Protein AF-A0A3D0NED1-F1 (afdb_monomer_lite)

Radius of gyration: 28.6 Å; chains: 1; bounding box: 39×50×113 Å

Foldseek 3Di:
DVVLLVVLVVVCVVPVQPLVSLQSNLVVCVVVPVNVSSVVSVVLSVVLVVLQVVLVVLVVPADDAQVRLVSLQSSLVSCVVRNPNVSSCVSLVSSCVRPVLPLVSLVVQLVVLVVVCVVPVVSVVSNVVSVVSNVVSVVVVVVVVVVVPDDDPDPPPPPPDDDDDDDD

Secondary structure (DSSP, 8-state):
-HHHHHHHHHHHHH-TT-HHHHHHHHHHHHHTT-HHHHHHHHHHHHHHHHHHHHHHHHHHHPPSSGGGHHHHHHHHHHHHHHS-HHHHHHHHHHHHHH-TT-HHHHHHHHHHHHHHTTT-GGGHHHHHHHHHHHHHHHHHHHHHHHHTTPPPPP--------------

Sequence (168 aa):
PEEGISTLEPVIEKDPRNTDARHMMAIGLRSIGKLNEAQEHFDFVEQVKENLADANELAQKITSGKDSIDTRLAIAEKFWTYGSEQEAMIWMRSAYQLDPLYLPTLEFMQRYYQVKVKDDPALQKQLDRFSNEVAKAKSHIQQESQSVIEPIPPVNNNTSDANSTESN

pLDDT: mean 89.39, std 15.9, range [41.97, 98.62]

Structure (mmCIF, N/CA/C/O backbone):
data_AF-A0A3D0NED1-F1
#
_entry.id   AF-A0A3D0NED1-F1
#
loop_
_atom_site.group_PDB
_atom_site.id
_atom_site.type_symbol
_atom_site.label_atom_id
_atom_site.label_alt_id
_atom_site.label_comp_id
_atom_site.label_asym_id
_atom_site.label_entity_id
_atom_site.label_seq_id
_atom_site.pdbx_PDB_ins_code
_atom_site.Cartn_x
_atom_site.Cartn_y
_atom_site.Cartn_z
_atom_site.occupancy
_atom_site.B_iso_or_equiv
_atom_site.auth_seq_id
_atom_site.auth_comp_id
_atom_site.auth_asym_id
_atom_site.auth_atom_id
_atom_site.pdbx_PDB_model_num
ATOM 1 N N . PRO A 1 1 ? -15.184 6.141 28.765 1.00 71.88 1 PRO A N 1
ATOM 2 C CA . PRO A 1 1 ? -15.206 5.536 27.408 1.00 71.88 1 PRO A CA 1
ATOM 3 C C . PRO A 1 1 ? -15.213 6.580 26.292 1.00 71.88 1 PRO A C 1
ATOM 5 O O . PRO A 1 1 ? -14.339 6.540 25.440 1.00 71.88 1 PRO A O 1
ATOM 8 N N . GLU A 1 2 ? -16.142 7.537 26.347 1.00 79.81 2 GLU A N 1
ATOM 9 C CA . GLU A 1 2 ? -16.285 8.610 25.348 1.00 79.81 2 GLU A CA 1
ATOM 10 C C . GLU A 1 2 ? -15.053 9.526 25.258 1.00 79.81 2 GLU A C 1
ATOM 12 O O . GLU A 1 2 ? -14.566 9.793 24.167 1.00 79.81 2 GLU A O 1
ATOM 17 N N . GLU A 1 3 ? -14.467 9.916 26.393 1.00 79.25 3 GLU A N 1
ATOM 18 C CA . GLU A 1 3 ? -13.216 10.697 26.424 1.00 79.25 3 GLU A CA 1
ATOM 19 C C . GLU A 1 3 ? -12.028 9.940 25.794 1.00 79.25 3 GLU A C 1
ATOM 21 O O . GLU A 1 3 ? -11.207 10.515 25.078 1.00 79.25 3 GLU A O 1
ATOM 26 N N . GLY A 1 4 ? -11.975 8.616 25.990 1.00 80.75 4 GLY A N 1
ATOM 27 C CA . GLY A 1 4 ? -10.976 7.753 25.356 1.00 80.75 4 GLY A CA 1
ATOM 28 C C . GLY A 1 4 ? -11.165 7.655 23.841 1.00 80.75 4 GLY A C 1
ATOM 29 O O . GLY A 1 4 ? -10.188 7.724 23.106 1.00 80.75 4 GLY A O 1
ATOM 30 N N . ILE A 1 5 ? -12.414 7.560 23.376 1.00 87.88 5 ILE A N 1
ATOM 31 C CA . ILE A 1 5 ? -12.774 7.574 21.948 1.00 87.88 5 ILE A CA 1
ATOM 32 C C . ILE A 1 5 ? -12.328 8.891 21.302 1.00 87.88 5 ILE A C 1
ATOM 34 O O . ILE A 1 5 ? -11.582 8.863 20.328 1.00 87.88 5 ILE A O 1
ATOM 38 N N . SER A 1 6 ? -12.681 10.036 21.894 1.00 90.31 6 SER A N 1
ATOM 39 C CA . SER A 1 6 ? -12.319 11.360 21.361 1.00 90.31 6 SER A CA 1
ATOM 40 C C . SER A 1 6 ? -10.803 11.580 21.280 1.00 90.31 6 SER A C 1
ATOM 42 O O . SER A 1 6 ? -10.314 12.248 20.374 1.00 90.31 6 SER A O 1
ATOM 44 N N . THR A 1 7 ? -10.033 10.967 22.182 1.00 93.00 7 THR A N 1
ATOM 45 C CA . THR A 1 7 ? -8.563 11.037 22.146 1.00 93.00 7 THR A CA 1
ATOM 46 C C . THR A 1 7 ? -7.960 10.205 21.001 1.00 93.00 7 THR A C 1
ATOM 48 O O . THR A 1 7 ? -6.866 10.509 20.528 1.00 93.00 7 THR A O 1
ATOM 51 N N . LEU A 1 8 ? -8.654 9.159 20.539 1.00 94.44 8 LEU A N 1
ATOM 52 C CA . LEU A 1 8 ? -8.167 8.233 19.509 1.00 94.44 8 LEU A CA 1
ATOM 53 C C . LEU A 1 8 ? -8.456 8.701 18.077 1.00 94.44 8 LEU A C 1
ATOM 55 O O . LEU A 1 8 ? -7.698 8.350 17.176 1.00 94.44 8 LEU A O 1
ATOM 59 N N . GLU A 1 9 ? -9.501 9.502 17.857 1.00 93.56 9 GLU A N 1
ATOM 60 C CA . GLU A 1 9 ? -9.840 10.071 16.540 1.00 93.56 9 GLU A CA 1
ATOM 61 C C . GLU A 1 9 ? -8.649 10.772 15.862 1.00 93.56 9 GLU A C 1
ATOM 63 O O . GLU A 1 9 ? -8.244 10.315 14.791 1.00 93.56 9 GLU A O 1
ATOM 68 N N . PRO A 1 10 ? -7.984 11.777 16.472 1.00 95.19 10 PRO A N 1
ATOM 69 C CA . PRO A 1 10 ? -6.859 12.457 15.826 1.00 95.19 10 PRO A CA 1
ATOM 70 C C . PRO A 1 10 ? -5.649 11.537 15.599 1.00 95.19 10 PRO A C 1
ATOM 72 O O . PRO A 1 10 ? -4.834 11.782 14.707 1.00 95.19 10 PRO A O 1
ATOM 75 N N . VAL A 1 11 ? -5.509 10.466 16.391 1.00 95.19 11 VAL A N 1
ATOM 76 C CA . VAL A 1 11 ? -4.454 9.461 16.190 1.00 95.19 11 VAL A CA 1
ATOM 77 C C . VAL A 1 11 ? -4.725 8.667 14.915 1.00 95.19 11 VAL A C 1
ATOM 79 O O . VAL A 1 11 ? -3.815 8.496 14.108 1.00 95.19 11 VAL A O 1
ATOM 82 N N . ILE A 1 12 ? -5.970 8.230 14.713 1.00 94.62 12 ILE A N 1
ATOM 83 C CA . ILE A 1 12 ? -6.396 7.489 13.520 1.00 94.62 12 ILE A CA 1
ATOM 84 C C . ILE A 1 12 ? -6.426 8.401 12.287 1.00 94.62 12 ILE A C 1
ATOM 86 O O . ILE A 1 12 ? -6.101 7.951 11.196 1.00 94.62 12 ILE A O 1
ATOM 90 N N . GLU A 1 13 ? -6.768 9.681 12.425 1.00 92.56 13 GLU A N 1
ATOM 91 C CA . GLU A 1 13 ? -6.684 10.637 11.313 1.00 92.56 13 GLU A CA 1
ATOM 92 C C . GLU A 1 13 ? -5.242 10.830 10.837 1.00 92.56 13 GLU A C 1
ATOM 94 O O . GLU A 1 13 ? -4.974 10.838 9.635 1.00 92.56 13 GLU A O 1
ATOM 99 N N . LYS A 1 14 ? -4.298 10.954 11.777 1.00 91.44 14 LYS A N 1
ATOM 100 C CA . LYS A 1 14 ? -2.876 11.122 11.463 1.00 91.44 14 LYS A CA 1
ATOM 101 C C . LYS A 1 14 ? -2.238 9.841 10.927 1.00 91.44 14 LYS A C 1
ATOM 103 O O . LYS A 1 14 ? -1.407 9.908 10.023 1.00 91.44 14 LYS A O 1
ATOM 108 N N . ASP A 1 15 ? -2.593 8.696 11.499 1.00 90.56 15 ASP A N 1
ATOM 109 C CA . ASP A 1 15 ? -2.165 7.379 11.037 1.00 90.56 15 ASP A CA 1
ATOM 110 C C . ASP A 1 15 ? -3.371 6.436 10.916 1.00 90.56 15 ASP A C 1
ATOM 112 O O . ASP A 1 15 ? -3.693 5.681 11.844 1.00 90.56 15 ASP A O 1
ATOM 116 N N . PRO A 1 16 ? -4.017 6.420 9.736 1.00 91.00 16 PRO A N 1
ATOM 117 C CA . PRO A 1 16 ? -5.165 5.561 9.492 1.00 91.00 16 PRO A CA 1
ATOM 118 C C . PRO A 1 16 ? -4.858 4.070 9.562 1.00 91.00 16 PRO A C 1
ATOM 120 O O . PRO A 1 16 ? -5.803 3.289 9.527 1.00 91.00 16 PRO A O 1
ATOM 123 N N . ARG A 1 17 ? -3.595 3.641 9.634 1.00 90.56 17 ARG A N 1
ATOM 124 C CA . ARG A 1 17 ? -3.212 2.222 9.687 1.00 90.56 17 ARG A CA 1
ATOM 125 C C . ARG A 1 17 ? -2.843 1.770 11.096 1.00 90.56 17 ARG A C 1
ATOM 127 O O . ARG A 1 17 ? -2.566 0.591 11.290 1.00 90.56 17 ARG A O 1
ATOM 134 N N . ASN A 1 18 ? -2.893 2.666 12.084 1.00 93.50 18 ASN A N 1
ATOM 135 C CA . ASN A 1 18 ? -2.571 2.344 13.467 1.00 93.50 18 ASN A CA 1
ATOM 136 C C . ASN A 1 18 ? -3.579 1.338 14.055 1.00 93.50 18 ASN A C 1
ATOM 138 O O . ASN A 1 18 ? -4.676 1.699 14.495 1.00 93.50 18 ASN A O 1
ATOM 142 N N . THR A 1 19 ? -3.208 0.056 14.050 1.00 95.25 19 THR A N 1
ATOM 143 C CA . THR A 1 19 ? -4.077 -1.038 14.497 1.00 95.25 19 THR A CA 1
ATOM 144 C C . THR A 1 19 ? -4.366 -0.982 15.986 1.00 95.25 19 TH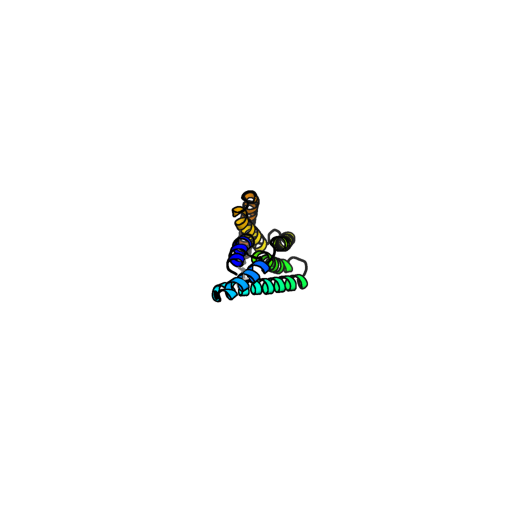R A C 1
ATOM 146 O O . THR A 1 19 ? -5.465 -1.352 16.391 1.00 95.25 19 THR A O 1
ATOM 149 N N . ASP A 1 20 ? -3.431 -0.485 16.794 1.00 95.25 20 ASP A N 1
ATOM 150 C CA . ASP A 1 20 ? -3.614 -0.368 18.241 1.00 95.25 20 ASP A CA 1
ATOM 151 C C . ASP A 1 20 ? -4.665 0.698 18.558 1.00 95.25 20 ASP A C 1
ATOM 153 O O . ASP A 1 20 ? -5.629 0.431 19.279 1.00 95.25 20 ASP A O 1
ATOM 157 N N . ALA A 1 21 ? -4.551 1.877 17.937 1.00 96.00 21 ALA A N 1
ATOM 158 C CA . ALA A 1 21 ? -5.524 2.953 18.088 1.00 96.00 21 ALA A CA 1
ATOM 159 C C . ALA A 1 21 ? -6.916 2.527 17.601 1.00 96.00 21 ALA A C 1
ATOM 161 O O . ALA A 1 21 ? -7.911 2.755 18.289 1.00 96.00 21 ALA A O 1
ATOM 162 N N . ARG A 1 22 ? -6.997 1.841 16.453 1.00 96.50 22 ARG A N 1
ATOM 163 C CA . ARG A 1 22 ? -8.264 1.301 15.934 1.00 96.50 22 ARG A CA 1
ATOM 164 C C . ARG A 1 22 ? -8.855 0.214 16.825 1.00 96.50 22 ARG A C 1
ATOM 166 O O . ARG A 1 22 ? -10.063 0.200 17.034 1.00 96.50 22 ARG A O 1
ATOM 173 N N . HIS A 1 23 ? -8.033 -0.666 17.388 1.00 97.56 23 HIS A N 1
ATOM 174 C CA . HIS A 1 23 ? -8.498 -1.689 18.319 1.00 97.56 23 HIS A CA 1
ATOM 175 C C . HIS A 1 23 ? -9.056 -1.064 19.605 1.00 97.56 23 HIS A C 1
ATOM 177 O O . HIS A 1 23 ? -10.143 -1.429 20.057 1.00 97.56 23 HIS A O 1
ATOM 183 N N . MET A 1 24 ? -8.357 -0.074 20.169 1.00 96.94 24 MET A N 1
ATOM 184 C CA . MET A 1 24 ? -8.837 0.673 21.335 1.00 96.94 24 MET A CA 1
ATOM 185 C C . MET A 1 24 ? -10.125 1.449 21.027 1.00 96.94 24 MET A C 1
ATOM 187 O O . MET A 1 24 ? -11.037 1.465 21.8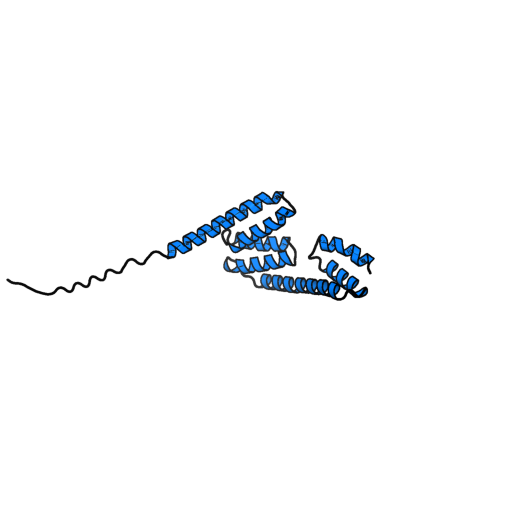56 1.00 96.94 24 MET A O 1
ATOM 191 N N . MET A 1 25 ? -10.231 2.027 19.826 1.00 97.06 25 MET A N 1
ATOM 192 C CA . MET A 1 25 ? -11.434 2.708 19.344 1.00 97.06 25 MET A CA 1
ATOM 193 C C . MET A 1 25 ? -12.618 1.739 19.294 1.00 97.06 25 MET A C 1
ATOM 195 O O . MET A 1 25 ? -13.675 2.016 19.861 1.00 97.06 25 MET A O 1
ATOM 199 N N . ALA A 1 26 ? -12.415 0.553 18.716 1.00 97.38 26 ALA A N 1
ATOM 200 C CA . ALA A 1 26 ? -13.423 -0.496 18.647 1.00 97.38 26 ALA A CA 1
ATOM 201 C C . ALA A 1 26 ? -13.915 -0.938 20.038 1.00 97.38 26 ALA A C 1
ATOM 203 O O . ALA A 1 26 ? -15.121 -1.051 20.270 1.00 97.38 26 ALA A O 1
ATOM 204 N N . ILE A 1 27 ? -13.001 -1.137 20.997 1.00 97.00 27 ILE A N 1
ATOM 205 C CA . ILE A 1 27 ? -13.352 -1.464 22.391 1.00 97.00 27 ILE A CA 1
ATOM 206 C C . ILE A 1 27 ? -14.184 -0.339 23.021 1.00 97.00 27 ILE A C 1
ATOM 208 O O . ILE A 1 27 ? -15.213 -0.610 23.649 1.00 97.00 27 ILE A O 1
ATOM 212 N N . GLY A 1 28 ? -13.760 0.914 22.841 1.00 96.06 28 GLY A N 1
ATOM 213 C CA . GLY A 1 28 ? -14.473 2.090 23.331 1.00 96.06 28 GLY A CA 1
ATOM 214 C C . GLY A 1 28 ? -15.899 2.156 22.786 1.00 96.06 28 GLY A C 1
ATOM 215 O O . GLY A 1 28 ? -16.850 2.176 23.570 1.00 96.06 28 GLY A O 1
ATOM 216 N N . LEU A 1 29 ? -16.050 2.119 21.461 1.00 97.25 29 LEU A N 1
ATOM 217 C CA . LEU A 1 29 ? -17.338 2.161 20.760 1.00 97.25 29 LEU A CA 1
ATOM 218 C C . LEU A 1 29 ? -18.265 1.023 21.198 1.00 97.25 29 LEU A C 1
ATOM 220 O O . LEU A 1 29 ? -19.435 1.249 21.517 1.00 97.25 29 LEU A O 1
ATOM 224 N N . ARG A 1 30 ? -17.730 -0.198 21.319 1.00 97.19 30 ARG A N 1
ATOM 225 C CA . ARG A 1 30 ? -18.485 -1.358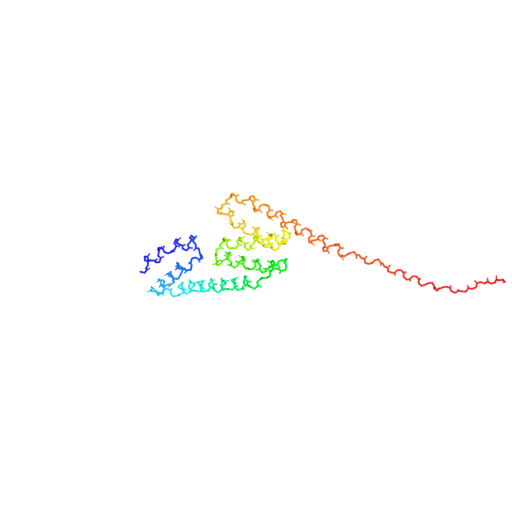 21.805 1.00 97.19 30 ARG A CA 1
ATOM 226 C C . ARG A 1 30 ? -19.002 -1.144 23.227 1.00 97.19 30 ARG A C 1
ATOM 228 O O . ARG A 1 30 ? -20.139 -1.511 23.514 1.00 97.19 30 ARG A O 1
ATOM 235 N N . SER A 1 31 ? -18.198 -0.541 24.107 1.00 96.31 31 SER A N 1
ATOM 236 C CA . SER A 1 31 ? -18.578 -0.304 25.508 1.00 96.31 31 SER A CA 1
ATOM 237 C C . SER A 1 31 ? -19.723 0.701 25.682 1.00 96.31 31 SER A C 1
ATOM 239 O O . SER A 1 31 ? -20.418 0.647 26.693 1.00 96.31 31 SER A O 1
ATOM 241 N N . ILE A 1 32 ? -19.951 1.573 24.692 1.00 96.38 32 ILE A N 1
ATOM 242 C CA . ILE A 1 32 ? -21.064 2.538 24.665 1.00 96.38 32 ILE A CA 1
ATOM 243 C C . ILE A 1 32 ? -22.211 2.101 23.738 1.00 96.38 32 ILE A C 1
ATOM 245 O O . ILE A 1 32 ? -23.104 2.886 23.437 1.00 96.38 32 ILE A O 1
ATOM 249 N N . GLY A 1 33 ? -22.203 0.844 23.279 1.00 97.19 33 GLY A N 1
ATOM 250 C CA . GLY A 1 33 ? -23.283 0.255 22.480 1.00 97.19 33 GLY A CA 1
ATOM 251 C C . GLY A 1 33 ? -23.241 0.570 20.981 1.00 97.19 33 GLY A C 1
ATOM 252 O O . GLY A 1 33 ? -24.130 0.136 20.249 1.00 97.19 33 GLY A O 1
ATOM 253 N N . LYS A 1 34 ? -22.205 1.257 20.489 1.00 97.69 34 LYS A N 1
ATOM 254 C CA . LYS A 1 34 ? -21.998 1.532 19.058 1.00 97.69 34 LYS A CA 1
ATOM 255 C C . LYS A 1 34 ? -21.367 0.331 18.348 1.00 97.69 34 LYS A C 1
ATOM 257 O O . LYS A 1 34 ? -20.208 0.355 17.941 1.00 97.69 34 LYS A O 1
ATOM 262 N N . LEU A 1 35 ? -22.126 -0.759 18.247 1.00 97.44 35 LEU A N 1
ATOM 263 C CA . LEU A 1 35 ? -21.603 -2.058 17.809 1.00 97.44 35 LEU A CA 1
ATOM 264 C C . LEU A 1 35 ? -21.160 -2.083 16.338 1.00 97.44 35 LEU A C 1
ATOM 266 O O . LEU A 1 35 ? -20.137 -2.690 16.044 1.00 97.44 35 LEU A O 1
ATOM 270 N N . ASN A 1 36 ? -21.886 -1.413 15.438 1.00 97.88 36 ASN A N 1
ATOM 271 C CA . ASN A 1 36 ? -21.541 -1.395 14.011 1.00 97.88 36 ASN A CA 1
ATOM 272 C C . ASN A 1 36 ? -20.228 -0.640 13.762 1.00 97.88 36 ASN A C 1
ATOM 274 O O . ASN A 1 36 ? -19.319 -1.191 13.155 1.00 97.88 36 ASN A O 1
ATOM 278 N N . GLU A 1 37 ? -20.095 0.571 14.316 1.00 97.19 37 GLU A N 1
ATOM 279 C CA . GLU A 1 37 ? -18.858 1.367 14.231 1.00 97.19 37 GLU A CA 1
ATOM 280 C C . GLU A 1 37 ? -17.674 0.599 14.849 1.00 97.19 37 GLU A C 1
ATOM 282 O O . GLU A 1 37 ? -16.583 0.550 14.286 1.00 97.19 37 GLU A O 1
ATOM 287 N N . ALA A 1 38 ? -17.887 -0.071 15.989 1.00 98.06 38 ALA A N 1
ATOM 288 C CA . ALA A 1 38 ? -16.859 -0.916 16.592 1.00 98.06 38 ALA A CA 1
ATOM 289 C C . ALA A 1 38 ? -16.421 -2.062 15.666 1.00 98.06 38 ALA A C 1
ATOM 291 O O . ALA A 1 38 ? -15.227 -2.352 15.574 1.00 98.06 38 ALA A O 1
ATOM 292 N N . GLN A 1 39 ? -17.376 -2.713 14.994 1.00 98.44 39 GLN A N 1
ATOM 293 C CA . GLN A 1 39 ? -17.095 -3.826 14.093 1.00 98.44 39 GLN A CA 1
ATOM 294 C C . GLN A 1 39 ? -16.250 -3.381 12.897 1.00 98.44 39 GLN A C 1
ATOM 296 O O . GLN A 1 39 ? -15.270 -4.049 12.595 1.00 98.44 39 GLN A O 1
ATOM 301 N N . GLU A 1 40 ? -16.531 -2.220 12.300 1.00 97.69 40 GLU A N 1
ATOM 302 C CA . GLU A 1 40 ? -15.725 -1.670 11.196 1.00 97.69 40 GLU A CA 1
ATOM 303 C C . GLU A 1 40 ? -14.245 -1.505 11.582 1.00 97.69 40 GLU A C 1
ATOM 305 O O . GLU A 1 40 ? -13.337 -1.826 10.809 1.00 97.69 40 GLU A O 1
ATOM 310 N N . HIS A 1 41 ? -13.976 -1.044 12.807 1.00 97.75 41 HIS A N 1
ATOM 311 C CA . HIS A 1 41 ? -12.610 -0.930 13.309 1.00 97.75 41 HIS A CA 1
ATOM 312 C C . HIS A 1 41 ? -11.958 -2.293 13.580 1.00 97.75 41 HIS A C 1
ATOM 314 O O . HIS A 1 41 ? -10.772 -2.453 13.283 1.00 97.75 41 HIS A O 1
ATOM 320 N N . PHE A 1 42 ? -12.695 -3.271 14.121 1.00 98.25 42 PHE A N 1
ATOM 321 C CA . PHE A 1 42 ? -12.173 -4.630 14.302 1.00 98.25 42 PHE A CA 1
ATOM 322 C C . PHE A 1 42 ? -11.868 -5.311 12.966 1.00 98.25 42 PHE A C 1
ATOM 324 O O . PHE A 1 42 ? -10.787 -5.880 12.823 1.00 98.25 42 PHE A O 1
ATOM 331 N N . ASP A 1 43 ? -12.767 -5.197 11.990 1.00 98.12 43 ASP A N 1
ATOM 332 C CA . ASP A 1 43 ? -12.605 -5.775 10.655 1.00 98.12 43 ASP A CA 1
ATOM 333 C C . ASP A 1 43 ? -11.375 -5.196 9.958 1.00 98.12 43 ASP A C 1
ATOM 335 O O . ASP A 1 43 ? -10.573 -5.935 9.391 1.00 98.12 43 ASP A O 1
ATOM 339 N N . PHE A 1 44 ? -11.159 -3.881 10.066 1.00 96.94 44 PHE A N 1
ATOM 340 C CA . PHE A 1 44 ? -9.951 -3.260 9.530 1.00 96.94 44 PHE A CA 1
ATOM 341 C C . PHE A 1 44 ? -8.677 -3.786 10.206 1.00 96.94 44 PHE A C 1
ATOM 343 O O . PHE A 1 44 ? -7.686 -4.054 9.528 1.00 96.94 44 PHE A O 1
ATOM 350 N N . VAL A 1 45 ? -8.675 -3.935 11.537 1.00 97.81 45 VAL A N 1
ATOM 351 C CA . VAL A 1 45 ? -7.512 -4.471 12.268 1.00 97.81 45 VAL A CA 1
ATOM 352 C C . VAL A 1 45 ? -7.188 -5.891 11.811 1.00 97.81 45 VAL A C 1
ATOM 354 O O . VAL A 1 45 ? -6.013 -6.215 11.633 1.00 97.81 45 VAL A O 1
ATOM 357 N N . GLU A 1 46 ? -8.202 -6.727 11.603 1.00 97.69 46 GLU A N 1
ATOM 358 C CA . GLU A 1 46 ? -7.997 -8.086 11.102 1.00 97.69 46 GLU A CA 1
ATOM 359 C C . GLU A 1 46 ? -7.489 -8.079 9.658 1.00 97.69 46 GLU A C 1
ATOM 361 O O . GLU A 1 46 ? -6.479 -8.714 9.358 1.00 97.69 46 GLU A O 1
ATOM 366 N N . GLN A 1 47 ? -8.082 -7.248 8.797 1.00 96.94 47 GLN A N 1
ATOM 367 C CA . GLN A 1 47 ? -7.639 -7.084 7.415 1.00 96.94 47 GLN A CA 1
ATOM 368 C C . GLN A 1 47 ? -6.166 -6.660 7.322 1.00 96.94 47 GLN A C 1
ATOM 370 O O . GLN A 1 47 ? -5.438 -7.160 6.459 1.00 96.94 47 GLN A O 1
ATOM 375 N N . VAL A 1 48 ? -5.700 -5.766 8.204 1.00 96.56 48 VAL A N 1
ATOM 376 C CA . VAL A 1 48 ? -4.281 -5.382 8.272 1.00 96.56 48 VAL A CA 1
ATOM 377 C C . VAL A 1 48 ? -3.412 -6.586 8.628 1.00 96.56 48 VAL A C 1
ATOM 379 O O . VAL A 1 48 ? -2.424 -6.844 7.942 1.00 96.56 48 VAL A O 1
ATOM 382 N N . LYS A 1 49 ? -3.772 -7.348 9.667 1.00 96.06 49 LYS A N 1
ATOM 383 C CA . LYS A 1 49 ? -2.991 -8.520 10.095 1.00 96.06 49 LYS A CA 1
ATOM 384 C C . LYS A 1 49 ? -2.883 -9.564 8.991 1.00 96.06 49 LYS A C 1
ATOM 386 O O . LYS A 1 49 ? -1.776 -10.017 8.706 1.00 96.06 49 LYS A O 1
ATOM 391 N N . GLU A 1 50 ? -3.999 -9.908 8.358 1.00 97.38 50 GLU A N 1
ATOM 392 C CA . GLU A 1 50 ? -4.044 -10.895 7.277 1.00 97.38 50 GLU A CA 1
ATOM 393 C C . GLU A 1 50 ? -3.180 -10.460 6.089 1.00 97.38 50 GLU A C 1
ATOM 395 O O . GLU A 1 50 ? -2.339 -11.223 5.612 1.00 97.38 50 GLU A O 1
ATOM 400 N N . ASN A 1 51 ? -3.317 -9.207 5.644 1.00 97.50 51 ASN A N 1
ATOM 401 C CA . ASN A 1 51 ? -2.554 -8.711 4.500 1.00 97.50 51 ASN A CA 1
ATOM 402 C C . ASN A 1 51 ? -1.058 -8.590 4.790 1.00 97.50 51 ASN A C 1
ATOM 404 O O . ASN A 1 51 ? -0.248 -8.839 3.897 1.00 97.50 51 ASN A O 1
ATOM 408 N N . LEU A 1 52 ? -0.671 -8.225 6.014 1.00 96.75 52 LEU A N 1
ATOM 409 C CA . LEU A 1 52 ? 0.739 -8.167 6.394 1.00 96.75 52 LEU A CA 1
ATOM 410 C C . LEU A 1 52 ? 1.344 -9.558 6.595 1.00 96.75 52 LEU A C 1
ATOM 412 O O . LEU A 1 52 ? 2.505 -9.764 6.243 1.00 96.75 52 LEU A O 1
ATOM 416 N N . ALA A 1 53 ? 0.579 -10.526 7.102 1.00 97.38 53 ALA A N 1
ATOM 417 C CA . ALA A 1 53 ? 1.014 -11.918 7.163 1.00 97.38 53 ALA A CA 1
ATOM 418 C C . ALA A 1 53 ? 1.260 -12.483 5.754 1.00 97.38 53 ALA A C 1
ATOM 420 O O . ALA A 1 53 ? 2.335 -13.022 5.499 1.00 97.38 53 ALA A O 1
ATOM 421 N N . ASP A 1 54 ? 0.324 -12.266 4.829 1.00 97.94 54 ASP A N 1
ATOM 422 C CA . ASP A 1 54 ? 0.454 -12.668 3.424 1.00 97.94 54 ASP A CA 1
ATOM 423 C C . ASP A 1 54 ? 1.650 -11.983 2.735 1.00 97.94 54 ASP A C 1
ATOM 425 O O . ASP A 1 54 ? 2.486 -12.640 2.118 1.00 97.94 54 ASP A O 1
ATOM 429 N N . ALA A 1 55 ? 1.829 -10.669 2.921 1.00 97.56 55 ALA A N 1
ATOM 430 C CA . ALA A 1 55 ? 2.991 -9.949 2.390 1.00 97.56 55 ALA A CA 1
ATOM 431 C C . ALA A 1 55 ? 4.326 -10.533 2.890 1.00 97.56 55 ALA A C 1
ATOM 433 O O . ALA A 1 55 ? 5.281 -10.664 2.119 1.00 97.56 55 ALA A O 1
ATOM 434 N N . ASN A 1 56 ? 4.392 -10.913 4.168 1.00 96.75 56 ASN A N 1
ATOM 435 C CA . ASN A 1 56 ? 5.571 -11.551 4.749 1.00 96.75 56 ASN A CA 1
ATOM 436 C C . ASN A 1 56 ? 5.791 -12.969 4.205 1.00 96.75 56 ASN A C 1
ATOM 438 O O . ASN A 1 56 ? 6.933 -13.352 3.951 1.00 96.75 56 ASN A O 1
ATOM 442 N N . GLU A 1 57 ? 4.730 -13.744 3.988 1.00 97.88 57 GLU A N 1
ATOM 443 C CA . GLU A 1 57 ? 4.821 -15.073 3.381 1.00 97.88 57 GLU A CA 1
ATOM 444 C C . GLU A 1 57 ? 5.321 -14.996 1.930 1.00 97.88 57 GLU A C 1
ATOM 446 O O . GLU A 1 57 ? 6.229 -15.739 1.543 1.00 97.88 57 GLU A O 1
ATOM 451 N N . LEU A 1 58 ? 4.799 -14.050 1.144 1.00 97.38 58 LEU A N 1
ATOM 452 C CA . LEU A 1 58 ? 5.297 -13.757 -0.200 1.00 97.38 58 LEU A CA 1
ATOM 453 C C . LEU A 1 58 ? 6.781 -13.381 -0.161 1.00 97.38 58 LEU A C 1
ATOM 455 O O . LEU A 1 58 ? 7.570 -13.926 -0.931 1.00 97.38 58 LEU A O 1
ATOM 459 N N . ALA A 1 59 ? 7.182 -12.510 0.769 1.00 96.12 59 ALA A N 1
ATOM 460 C CA . ALA A 1 59 ? 8.573 -12.094 0.933 1.00 96.12 59 ALA A CA 1
ATOM 461 C C . ALA A 1 59 ? 9.518 -13.254 1.292 1.00 96.12 59 ALA A C 1
ATOM 463 O O . ALA A 1 59 ? 10.676 -13.240 0.880 1.00 96.12 59 ALA A O 1
ATOM 464 N N . GLN A 1 60 ? 9.048 -14.268 2.023 1.00 96.69 60 GLN A N 1
ATOM 465 C CA . GLN A 1 60 ? 9.848 -15.454 2.353 1.00 96.69 60 GLN A CA 1
ATOM 466 C C . GLN A 1 60 ? 10.045 -16.392 1.157 1.00 96.69 60 GLN A C 1
ATOM 468 O O . GLN A 1 60 ? 11.071 -17.064 1.066 1.00 96.69 60 GLN A O 1
ATOM 473 N N . LYS A 1 61 ? 9.064 -16.462 0.253 1.00 95.56 61 LYS A N 1
ATOM 474 C CA . LYS A 1 61 ? 9.070 -17.384 -0.896 1.00 95.56 61 LYS A CA 1
ATOM 475 C C . LYS A 1 61 ? 9.640 -16.768 -2.169 1.00 95.56 61 LYS A C 1
ATOM 477 O O . LYS A 1 61 ? 9.876 -17.486 -3.141 1.00 95.56 61 LYS A O 1
ATOM 482 N N . ILE A 1 62 ? 9.809 -15.450 -2.194 1.00 95.00 62 ILE A N 1
ATOM 483 C CA . ILE A 1 62 ? 10.172 -14.731 -3.406 1.00 95.00 62 ILE A CA 1
ATOM 484 C C . ILE A 1 62 ? 11.580 -15.093 -3.889 1.00 95.00 62 ILE A C 1
ATOM 486 O O . ILE A 1 62 ? 12.539 -15.169 -3.121 1.00 95.00 62 ILE A O 1
ATOM 490 N N . THR A 1 63 ? 11.713 -15.279 -5.198 1.00 91.94 63 THR A N 1
ATOM 491 C CA . THR A 1 63 ? 12.999 -15.486 -5.864 1.00 91.94 63 THR A CA 1
ATOM 492 C C . THR A 1 63 ? 13.675 -14.152 -6.206 1.00 91.94 63 THR A C 1
ATOM 494 O O . THR A 1 63 ? 13.126 -13.057 -6.035 1.00 91.94 63 THR A O 1
ATOM 497 N N . SER A 1 64 ? 14.922 -14.216 -6.667 1.00 90.31 64 SER A N 1
ATOM 498 C CA . SER A 1 64 ? 15.620 -13.070 -7.250 1.00 90.31 64 SER A CA 1
ATOM 499 C C .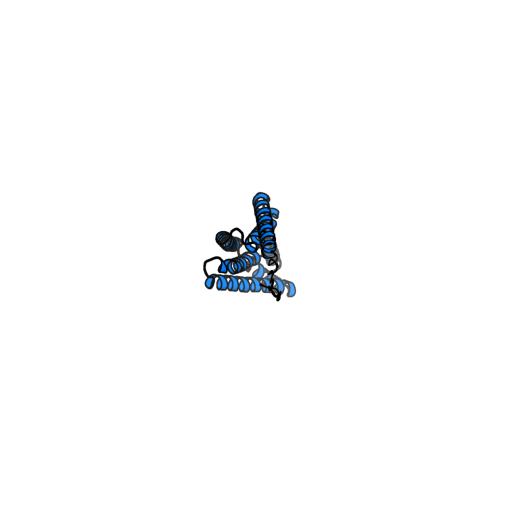 SER A 1 64 ? 15.331 -12.946 -8.752 1.00 90.31 64 SER A C 1
ATOM 501 O O . SER A 1 64 ? 14.884 -13.892 -9.394 1.00 90.31 64 SER A O 1
ATOM 503 N N . GLY A 1 65 ? 15.619 -11.776 -9.328 1.00 94.00 65 GLY A N 1
ATOM 504 C CA . GLY A 1 65 ? 15.532 -11.560 -10.776 1.00 94.00 65 GLY A CA 1
ATOM 505 C C . GLY A 1 65 ? 14.180 -11.031 -11.256 1.00 94.00 65 GLY A C 1
ATOM 506 O O . GLY A 1 65 ? 13.276 -10.776 -10.462 1.00 94.00 65 GLY A O 1
ATOM 507 N N . LYS A 1 66 ? 14.066 -10.816 -12.570 1.00 94.31 66 LYS A N 1
ATOM 508 C CA . LYS A 1 66 ? 12.937 -10.099 -13.183 1.00 94.31 66 LYS A CA 1
ATOM 509 C C . LYS A 1 66 ? 11.588 -10.794 -12.998 1.00 94.31 66 LYS A C 1
ATOM 511 O O . LYS A 1 66 ? 10.597 -10.113 -12.769 1.00 94.31 66 LYS A O 1
ATOM 516 N N . ASP A 1 67 ? 11.567 -12.122 -12.961 1.00 95.19 67 ASP A N 1
ATOM 517 C CA . ASP A 1 67 ? 10.336 -12.900 -12.751 1.00 95.19 67 ASP A CA 1
ATOM 518 C C . ASP A 1 67 ? 9.713 -12.662 -11.363 1.00 95.19 67 ASP A C 1
ATOM 520 O O . ASP A 1 67 ? 8.554 -12.985 -11.126 1.00 95.19 67 ASP A O 1
ATOM 524 N N . SER A 1 68 ? 10.470 -12.066 -10.433 1.00 97.25 68 SER A N 1
ATOM 525 C CA . SER A 1 68 ? 9.984 -11.710 -9.098 1.00 97.25 68 SER A CA 1
ATOM 526 C C . SER A 1 68 ? 9.327 -10.326 -9.014 1.00 97.25 68 SER A C 1
ATOM 528 O O . SER A 1 68 ? 8.822 -9.965 -7.951 1.00 97.25 68 SER A O 1
ATOM 530 N N . ILE A 1 69 ? 9.347 -9.524 -10.087 1.00 98.19 69 ILE A N 1
ATOM 531 C CA . ILE A 1 69 ? 8.921 -8.115 -10.046 1.00 98.19 69 ILE A CA 1
ATOM 532 C C . ILE A 1 69 ? 7.452 -7.975 -9.635 1.00 98.19 69 ILE A C 1
ATOM 534 O O . ILE A 1 69 ? 7.166 -7.199 -8.724 1.00 98.19 69 ILE A O 1
ATOM 538 N N . ASP A 1 70 ? 6.539 -8.751 -10.218 1.00 98.06 70 ASP A N 1
ATOM 539 C CA . ASP A 1 70 ? 5.112 -8.670 -9.875 1.00 98.06 70 ASP A CA 1
ATOM 540 C C . ASP A 1 70 ? 4.856 -9.009 -8.404 1.00 98.06 70 ASP A C 1
ATOM 542 O O . ASP A 1 70 ? 4.122 -8.301 -7.715 1.00 98.06 70 ASP A O 1
ATOM 546 N N . THR A 1 71 ? 5.537 -10.028 -7.874 1.00 98.25 71 THR A N 1
ATOM 547 C CA . THR A 1 71 ? 5.453 -10.378 -6.451 1.00 98.25 71 THR A CA 1
ATOM 548 C C . THR A 1 71 ? 5.980 -9.246 -5.565 1.00 98.25 71 THR A C 1
ATOM 550 O O . THR A 1 71 ? 5.373 -8.936 -4.543 1.00 98.25 71 THR A O 1
ATOM 553 N N . ARG A 1 72 ? 7.066 -8.564 -5.959 1.00 98.56 72 ARG A N 1
ATOM 554 C CA . ARG A 1 72 ? 7.578 -7.384 -5.228 1.00 98.56 72 ARG A CA 1
ATOM 555 C C . ARG A 1 72 ? 6.564 -6.248 -5.219 1.00 98.56 72 ARG A C 1
ATOM 557 O O . ARG A 1 72 ? 6.404 -5.602 -4.187 1.00 98.56 72 ARG A O 1
ATOM 564 N N . LEU A 1 73 ? 5.881 -6.010 -6.338 1.00 98.56 73 LEU A N 1
ATOM 565 C CA . LEU A 1 73 ? 4.834 -4.991 -6.426 1.00 98.56 73 LEU A CA 1
ATOM 566 C C . LEU A 1 73 ? 3.610 -5.362 -5.583 1.00 98.56 73 LEU A C 1
ATOM 568 O O . LEU A 1 73 ? 3.064 -4.495 -4.907 1.00 98.56 73 LEU A O 1
ATOM 572 N N . ALA A 1 74 ? 3.224 -6.639 -5.541 1.00 98.19 74 ALA A N 1
ATOM 573 C CA . ALA A 1 74 ? 2.147 -7.115 -4.675 1.00 98.19 74 ALA A CA 1
ATOM 574 C C . ALA A 1 74 ? 2.476 -6.922 -3.183 1.00 98.19 74 ALA A C 1
ATOM 576 O O . ALA A 1 74 ? 1.637 -6.450 -2.414 1.00 98.19 74 ALA A O 1
ATOM 577 N N . ILE A 1 75 ? 3.715 -7.226 -2.779 1.00 98.44 75 ILE A N 1
ATOM 578 C CA . ILE A 1 75 ? 4.197 -6.964 -1.417 1.00 98.44 75 ILE A CA 1
ATOM 579 C C . ILE A 1 75 ? 4.191 -5.453 -1.132 1.00 98.44 75 ILE A C 1
ATOM 581 O O . ILE A 1 75 ? 3.699 -5.024 -0.087 1.00 98.44 75 ILE A O 1
ATOM 585 N N . ALA A 1 76 ? 4.692 -4.637 -2.067 1.00 98.31 76 ALA A N 1
ATOM 586 C CA . ALA A 1 76 ? 4.709 -3.183 -1.928 1.00 98.31 76 ALA A CA 1
ATOM 587 C C . ALA A 1 76 ? 3.299 -2.598 -1.758 1.00 98.31 76 ALA A C 1
ATOM 589 O O . ALA A 1 76 ? 3.109 -1.743 -0.896 1.00 98.31 76 ALA A O 1
ATOM 590 N N . GLU A 1 77 ? 2.309 -3.078 -2.520 1.00 98.06 77 GLU A N 1
ATOM 591 C CA . GLU A 1 77 ? 0.912 -2.643 -2.394 1.00 98.06 77 GLU A CA 1
ATOM 592 C C . GLU A 1 77 ? 0.375 -2.936 -0.993 1.00 98.06 77 GLU A C 1
ATOM 594 O O . GLU A 1 77 ? -0.147 -2.042 -0.334 1.00 98.06 77 GLU A O 1
ATOM 599 N N . LYS A 1 78 ? 0.577 -4.157 -0.484 1.00 98.00 78 LYS A N 1
ATOM 600 C CA . LYS A 1 78 ? 0.101 -4.547 0.852 1.00 98.00 78 LYS A CA 1
ATOM 601 C C . LYS A 1 78 ? 0.708 -3.683 1.950 1.00 98.00 78 LYS A C 1
ATOM 603 O O . LYS A 1 78 ? -0.019 -3.197 2.816 1.00 98.00 78 LYS A O 1
ATOM 608 N N . PHE A 1 79 ? 2.015 -3.431 1.895 1.00 97.44 79 PHE A N 1
ATOM 609 C CA . PHE A 1 79 ? 2.655 -2.524 2.845 1.00 97.44 79 PHE A CA 1
ATOM 610 C C . PHE A 1 79 ? 2.190 -1.077 2.675 1.00 97.44 79 PHE A C 1
ATOM 612 O O . PHE A 1 79 ? 2.027 -0.377 3.671 1.00 97.44 79 PHE A O 1
ATOM 619 N N . TRP A 1 80 ? 1.922 -0.619 1.453 1.00 96.25 80 TRP A N 1
ATOM 620 C CA . TRP A 1 80 ? 1.469 0.751 1.246 1.00 96.25 80 TRP A CA 1
ATOM 621 C C . TRP A 1 80 ? 0.040 0.973 1.747 1.00 96.25 80 TRP A C 1
ATOM 623 O O . TRP A 1 80 ? -0.247 2.021 2.322 1.00 96.25 80 TRP A O 1
ATOM 633 N N . THR A 1 81 ? -0.841 -0.010 1.570 1.00 94.81 81 THR A N 1
ATOM 634 C CA . THR A 1 81 ? -2.245 0.074 1.984 1.00 94.81 81 THR A CA 1
ATOM 635 C C . THR A 1 81 ? -2.425 -0.193 3.476 1.00 94.81 81 THR A C 1
ATOM 637 O O . THR A 1 81 ? -3.139 0.550 4.148 1.00 94.81 81 THR A O 1
ATOM 640 N N . TYR A 1 82 ? -1.777 -1.233 4.004 1.00 95.44 82 TYR A N 1
ATOM 641 C CA . TYR A 1 82 ? -2.063 -1.766 5.341 1.00 95.44 82 TYR A CA 1
ATOM 642 C C . TYR A 1 82 ? -0.900 -1.644 6.321 1.00 95.44 82 TYR A C 1
ATOM 644 O O . TYR A 1 82 ? -1.108 -1.714 7.527 1.00 95.44 82 TYR A O 1
ATOM 652 N N . GLY A 1 83 ? 0.321 -1.473 5.820 1.00 92.62 83 GLY A N 1
ATOM 653 C CA . GLY A 1 83 ? 1.531 -1.467 6.631 1.00 92.62 83 GLY A CA 1
ATOM 654 C C . GLY A 1 83 ? 2.256 -0.136 6.596 1.00 92.62 83 GLY A C 1
ATOM 655 O O . GLY A 1 83 ? 1.659 0.938 6.506 1.00 92.62 83 GLY A O 1
ATOM 656 N N . SER A 1 84 ? 3.580 -0.220 6.649 1.00 91.12 84 SER A N 1
ATOM 657 C CA . SER A 1 84 ? 4.442 0.946 6.594 1.00 91.12 84 SER A CA 1
ATOM 658 C C . SER A 1 84 ? 4.848 1.287 5.161 1.00 91.12 84 SER A C 1
ATOM 660 O O . SER A 1 84 ? 5.237 0.455 4.340 1.00 91.12 84 SER A O 1
ATOM 662 N N . GLU A 1 85 ? 4.778 2.580 4.878 1.00 93.81 85 GLU A N 1
ATOM 663 C CA . GLU A 1 85 ? 5.220 3.175 3.623 1.00 93.81 85 GLU A CA 1
ATOM 664 C C . GLU A 1 85 ? 6.703 2.936 3.333 1.00 93.81 85 GLU A C 1
ATOM 666 O O . GLU A 1 85 ? 7.094 2.819 2.174 1.00 93.81 85 GLU A O 1
ATOM 671 N N . GLN A 1 86 ? 7.535 2.837 4.370 1.00 95.06 86 GLN A N 1
ATOM 672 C CA . GLN A 1 86 ? 8.971 2.622 4.205 1.00 95.06 86 GLN A CA 1
ATOM 673 C C . GLN A 1 86 ? 9.242 1.244 3.586 1.00 95.06 86 GLN A C 1
ATOM 675 O O . GLN A 1 86 ? 9.993 1.137 2.616 1.00 95.06 86 GLN A O 1
ATOM 680 N N . GLU A 1 87 ? 8.562 0.210 4.072 1.00 96.56 87 GLU A N 1
ATOM 681 C CA . GLU A 1 87 ? 8.608 -1.154 3.555 1.00 96.56 87 GLU A CA 1
ATOM 682 C C . GLU A 1 87 ? 8.073 -1.204 2.125 1.00 96.56 87 GLU A C 1
ATOM 684 O O . GLU A 1 87 ? 8.725 -1.775 1.248 1.00 96.56 87 GLU A O 1
ATOM 689 N N . ALA A 1 88 ? 6.950 -0.533 1.852 1.00 97.56 88 ALA A N 1
ATOM 690 C CA . ALA A 1 88 ? 6.429 -0.419 0.493 1.00 97.56 88 ALA A CA 1
ATOM 691 C C . ALA A 1 88 ? 7.471 0.173 -0.470 1.00 97.56 88 ALA A C 1
ATOM 693 O O . ALA A 1 88 ? 7.716 -0.371 -1.549 1.00 97.56 88 ALA A O 1
ATOM 694 N N . MET A 1 89 ? 8.150 1.246 -0.053 1.00 97.56 89 MET A N 1
ATOM 695 C CA . MET A 1 89 ? 9.203 1.889 -0.838 1.00 97.56 89 MET A CA 1
ATOM 696 C C . MET A 1 89 ? 10.420 0.988 -1.059 1.00 97.56 89 MET A C 1
ATOM 698 O O . MET A 1 89 ? 11.021 1.055 -2.133 1.00 97.56 89 MET A O 1
ATOM 702 N N . ILE A 1 90 ? 10.802 0.155 -0.086 1.00 97.88 90 ILE A N 1
ATOM 703 C CA . ILE A 1 90 ? 11.896 -0.818 -0.242 1.00 97.88 90 ILE A CA 1
ATOM 704 C C . ILE A 1 90 ? 11.551 -1.814 -1.353 1.00 97.88 90 ILE A C 1
ATOM 706 O O . ILE A 1 90 ? 12.324 -1.979 -2.302 1.00 97.88 90 ILE A O 1
ATOM 710 N N . TRP A 1 91 ? 10.371 -2.430 -1.277 1.00 98.31 91 TRP A N 1
ATOM 711 C CA . TRP A 1 91 ? 9.932 -3.422 -2.256 1.00 98.31 91 TRP A CA 1
ATOM 712 C C . TRP A 1 91 ? 9.757 -2.818 -3.647 1.00 98.31 91 TRP A C 1
ATOM 714 O O . TRP A 1 91 ? 10.307 -3.346 -4.618 1.00 98.31 91 TRP A O 1
ATOM 724 N N . MET A 1 92 ? 9.107 -1.659 -3.739 1.00 97.81 92 MET A N 1
ATOM 725 C CA . MET A 1 92 ? 8.896 -0.954 -5.001 1.00 97.81 92 MET A CA 1
ATOM 726 C C . MET A 1 92 ? 10.219 -0.509 -5.650 1.00 97.81 92 MET A C 1
ATOM 728 O O . MET A 1 92 ? 10.404 -0.661 -6.858 1.00 97.81 92 MET A O 1
ATOM 732 N N . ARG A 1 93 ? 11.188 -0.004 -4.871 1.00 97.94 93 ARG A N 1
ATOM 733 C CA . ARG A 1 93 ? 12.525 0.328 -5.399 1.00 97.94 93 ARG A CA 1
ATOM 734 C C . ARG A 1 93 ? 13.261 -0.909 -5.892 1.00 97.94 93 ARG A C 1
ATOM 736 O O . ARG A 1 93 ? 13.924 -0.829 -6.921 1.00 97.94 93 ARG A O 1
ATOM 743 N N . SER A 1 94 ? 13.123 -2.040 -5.199 1.00 98.06 94 SER A N 1
ATOM 744 C CA . SER A 1 94 ? 13.734 -3.295 -5.643 1.00 98.06 94 SER A CA 1
ATOM 745 C C . SER A 1 94 ? 13.147 -3.782 -6.974 1.00 98.06 94 SER A C 1
ATOM 747 O O . SER A 1 94 ? 13.899 -4.197 -7.850 1.00 98.06 94 SER A O 1
ATOM 749 N N . ALA A 1 95 ? 11.830 -3.650 -7.177 1.00 98.31 95 ALA A N 1
ATOM 750 C CA . ALA A 1 95 ? 11.176 -3.921 -8.458 1.00 98.31 95 ALA A CA 1
ATOM 751 C C . ALA A 1 95 ? 11.729 -3.018 -9.577 1.00 98.31 95 ALA A C 1
ATOM 753 O O . ALA A 1 95 ? 12.111 -3.505 -10.639 1.00 98.31 95 ALA A O 1
ATOM 754 N N . TYR A 1 96 ? 11.862 -1.716 -9.305 1.00 98.00 96 TYR A N 1
ATOM 755 C CA . TYR A 1 96 ? 12.396 -0.741 -10.264 1.00 98.00 96 TYR A CA 1
ATOM 756 C C . TYR A 1 96 ? 13.867 -0.994 -10.621 1.00 98.00 96 TYR A C 1
ATOM 758 O O . TYR A 1 96 ? 14.278 -0.778 -11.755 1.00 98.00 96 TYR A O 1
ATOM 766 N N . GLN A 1 97 ? 14.676 -1.473 -9.673 1.00 98.00 97 GLN A N 1
ATOM 767 C CA . GLN A 1 97 ? 16.076 -1.828 -9.926 1.00 98.00 97 GLN A CA 1
ATOM 768 C C . GLN A 1 97 ? 16.228 -3.055 -10.830 1.00 98.00 97 GLN A C 1
ATOM 770 O O . GLN A 1 97 ? 17.201 -3.136 -11.577 1.00 98.00 97 GLN A O 1
ATOM 775 N N . LEU A 1 98 ? 15.297 -4.009 -10.751 1.00 97.81 98 LEU A N 1
ATOM 776 C CA . LEU A 1 98 ? 15.324 -5.211 -11.583 1.00 97.81 98 LEU A CA 1
ATOM 777 C C . LEU A 1 98 ? 14.941 -4.907 -13.029 1.00 97.81 98 LEU A C 1
ATOM 779 O O . LEU A 1 98 ? 15.545 -5.462 -13.949 1.00 97.81 98 LEU A O 1
ATOM 783 N N . ASP A 1 99 ? 13.965 -4.023 -13.228 1.00 97.19 99 ASP A N 1
ATOM 784 C CA . ASP A 1 99 ? 13.598 -3.536 -14.551 1.00 97.19 99 ASP A CA 1
ATOM 785 C C . ASP A 1 99 ? 13.030 -2.103 -14.495 1.00 97.19 99 ASP A C 1
ATOM 787 O O . ASP A 1 99 ? 11.855 -1.904 -14.168 1.00 97.19 99 ASP A O 1
ATOM 791 N N . PRO A 1 100 ? 13.847 -1.090 -14.841 1.00 96.31 100 PRO A N 1
ATOM 792 C CA . PRO A 1 100 ? 13.421 0.308 -14.845 1.00 96.31 100 PRO A CA 1
ATOM 793 C C . PRO A 1 100 ? 12.359 0.659 -15.894 1.00 96.31 100 PRO A C 1
ATOM 795 O O . PRO A 1 100 ? 11.796 1.747 -15.825 1.00 96.31 100 PRO A O 1
ATOM 798 N N . LEU A 1 101 ? 12.113 -0.206 -16.885 1.00 94.94 101 LEU A N 1
ATOM 799 C CA . LEU A 1 101 ? 11.117 0.018 -17.939 1.00 94.94 101 LEU A CA 1
ATOM 800 C C . LEU A 1 101 ? 9.843 -0.801 -17.723 1.00 94.94 101 LEU A C 1
ATOM 802 O O . LEU A 1 101 ? 8.897 -0.667 -18.502 1.00 94.94 101 LEU A O 1
ATOM 806 N N . TYR A 1 102 ? 9.791 -1.620 -16.669 1.00 96.88 102 TYR A N 1
ATOM 807 C CA . TYR A 1 102 ? 8.616 -2.424 -16.376 1.00 96.88 102 TYR A CA 1
ATOM 808 C C . TYR A 1 102 ? 7.431 -1.531 -16.017 1.00 96.88 102 TYR A C 1
ATOM 810 O O . TYR A 1 102 ? 7.400 -0.881 -14.966 1.00 96.88 102 TYR A O 1
ATOM 818 N N . LEU A 1 103 ? 6.454 -1.496 -16.922 1.00 97.50 103 LEU A N 1
ATOM 819 C CA . LEU A 1 103 ? 5.348 -0.550 -16.873 1.00 97.50 103 LEU A CA 1
ATOM 820 C C . LEU A 1 103 ? 4.570 -0.598 -15.542 1.00 97.50 103 LEU A C 1
ATOM 822 O O . LEU A 1 103 ? 4.380 0.475 -14.967 1.00 97.50 103 LEU A O 1
ATOM 826 N N . PRO A 1 104 ? 4.203 -1.772 -14.984 1.00 98.31 104 PRO A N 1
ATOM 827 C CA . PRO A 1 104 ? 3.527 -1.830 -13.687 1.00 98.31 104 PRO A CA 1
ATOM 828 C C . PRO A 1 104 ? 4.306 -1.158 -12.547 1.00 98.31 104 PRO A C 1
ATOM 830 O O . PRO A 1 104 ? 3.712 -0.490 -11.700 1.00 98.31 104 PRO A O 1
ATOM 833 N N . THR A 1 105 ? 5.639 -1.260 -12.539 1.00 98.44 105 THR A N 1
ATOM 834 C CA . THR A 1 105 ? 6.473 -0.585 -11.532 1.00 98.44 105 THR A CA 1
ATOM 835 C C . THR A 1 105 ? 6.423 0.934 -11.692 1.00 98.44 105 THR A C 1
ATOM 837 O O . THR A 1 105 ? 6.313 1.663 -10.704 1.00 98.44 105 THR A O 1
ATOM 840 N N . LEU A 1 106 ? 6.498 1.424 -12.932 1.00 98.62 106 LEU A N 1
ATOM 841 C CA . LEU A 1 106 ? 6.441 2.855 -13.235 1.00 98.62 106 LEU A CA 1
ATOM 842 C C . LEU A 1 106 ? 5.073 3.453 -12.887 1.00 98.62 106 LEU A C 1
ATOM 844 O O . LEU A 1 106 ? 5.006 4.534 -12.301 1.00 98.62 106 LEU A O 1
ATOM 848 N N . GLU A 1 107 ? 3.988 2.741 -13.195 1.00 98.50 107 GLU A N 1
ATOM 849 C CA . GLU A 1 107 ? 2.624 3.153 -12.847 1.00 98.50 107 GLU A CA 1
ATOM 850 C C . GLU A 1 107 ? 2.406 3.167 -11.332 1.00 98.50 107 GLU A C 1
ATOM 852 O O . GLU A 1 107 ? 1.783 4.094 -10.806 1.00 98.50 107 GLU A O 1
ATOM 857 N N . PHE A 1 108 ? 2.976 2.198 -10.605 1.00 98.50 108 PHE A N 1
ATOM 858 C CA . PHE A 1 108 ? 2.973 2.227 -9.145 1.00 98.50 108 PHE A CA 1
ATOM 859 C C . PHE A 1 108 ? 3.676 3.488 -8.632 1.00 98.50 108 PHE A C 1
ATOM 861 O O . PHE A 1 108 ? 3.074 4.252 -7.874 1.00 98.50 108 PHE A O 1
ATOM 868 N N . MET A 1 109 ? 4.915 3.748 -9.064 1.00 98.31 109 MET A N 1
ATOM 869 C CA . MET A 1 109 ? 5.682 4.932 -8.652 1.00 98.31 109 MET A CA 1
ATOM 870 C C . MET A 1 109 ? 4.924 6.231 -8.960 1.00 98.31 109 MET A C 1
ATOM 872 O O . MET A 1 109 ? 4.847 7.122 -8.114 1.00 98.31 109 MET A O 1
ATOM 876 N N . GLN A 1 110 ? 4.317 6.331 -10.146 1.00 98.50 110 GLN A N 1
ATOM 877 C CA . GLN A 1 110 ? 3.499 7.478 -10.532 1.00 98.50 110 GLN A CA 1
ATOM 878 C C . GLN A 1 110 ? 2.327 7.679 -9.562 1.00 98.50 110 GLN A C 1
ATOM 880 O O . GLN A 1 110 ? 2.155 8.777 -9.031 1.00 98.50 110 GLN A O 1
ATOM 885 N N . ARG A 1 111 ? 1.547 6.624 -9.290 1.00 98.12 111 ARG A N 1
ATOM 886 C CA . ARG A 1 111 ? 0.404 6.672 -8.365 1.00 98.12 111 ARG A CA 1
ATOM 887 C C . ARG A 1 111 ? 0.840 7.048 -6.950 1.00 98.12 111 ARG A C 1
ATOM 889 O O . ARG A 1 111 ? 0.190 7.875 -6.313 1.00 98.12 111 ARG A O 1
ATOM 896 N N . TYR A 1 112 ? 1.953 6.492 -6.478 1.00 97.88 112 TYR A N 1
ATOM 897 C CA . TYR A 1 112 ? 2.534 6.833 -5.183 1.00 97.88 112 TYR A CA 1
ATOM 898 C C . TYR A 1 112 ? 2.820 8.336 -5.074 1.00 97.88 112 TYR A C 1
ATOM 900 O O . TYR A 1 112 ? 2.311 9.003 -4.170 1.00 97.88 112 TYR A O 1
ATOM 908 N N . TYR A 1 113 ? 3.563 8.906 -6.027 1.00 98.12 113 TYR A N 1
ATOM 909 C CA . TYR A 1 113 ? 3.882 10.335 -5.994 1.00 98.12 113 TYR A CA 1
ATOM 910 C C . TYR A 1 113 ? 2.656 11.222 -6.231 1.00 98.12 113 TYR A C 1
ATOM 912 O O . TYR A 1 113 ? 2.582 12.306 -5.662 1.00 98.12 113 TYR A O 1
ATOM 920 N N . GLN A 1 114 ? 1.656 10.758 -6.981 1.00 98.06 114 GLN A N 1
ATOM 921 C CA . GLN A 1 114 ? 0.399 11.485 -7.162 1.00 98.06 114 GLN A CA 1
ATOM 922 C C . GLN A 1 114 ? -0.370 11.663 -5.848 1.00 98.06 114 GLN A C 1
ATOM 924 O O . GLN A 1 114 ? -0.977 12.711 -5.624 1.00 98.06 114 GLN A O 1
ATOM 929 N N . VAL A 1 115 ? -0.343 10.657 -4.971 1.00 96.38 115 VAL A N 1
ATOM 930 C CA . VAL A 1 115 ? -0.893 10.786 -3.617 1.00 96.38 115 VAL A CA 1
ATOM 931 C C . VAL A 1 115 ? -0.028 11.741 -2.798 1.00 96.38 115 VAL A C 1
ATOM 933 O O . VAL A 1 115 ? -0.555 12.679 -2.208 1.00 96.38 115 VAL A O 1
ATOM 936 N N . LYS A 1 116 ? 1.295 11.552 -2.813 1.00 95.62 116 LYS A N 1
ATOM 937 C CA . LYS A 1 116 ? 2.216 12.273 -1.924 1.00 95.62 116 LYS A CA 1
ATOM 938 C C . LYS A 1 116 ? 2.385 13.754 -2.214 1.00 95.62 116 LYS A C 1
ATOM 940 O O . LYS A 1 116 ? 2.602 14.515 -1.281 1.00 95.62 116 LYS A O 1
ATOM 945 N N . VAL A 1 117 ? 2.219 14.182 -3.460 1.00 98.19 117 VAL A N 1
ATOM 946 C CA . VAL A 1 117 ? 2.254 15.606 -3.825 1.00 98.19 117 VAL A CA 1
ATOM 947 C C . VAL A 1 117 ? 1.165 16.421 -3.120 1.00 98.19 117 VAL A C 1
ATOM 949 O O . VAL A 1 117 ? 1.348 17.617 -2.904 1.00 98.19 117 VAL A O 1
ATOM 952 N N . LYS A 1 118 ? 0.045 15.791 -2.736 1.00 96.00 118 LYS A N 1
ATOM 953 C CA . LYS A 1 118 ? -1.028 16.465 -1.989 1.00 96.00 118 LYS A CA 1
ATOM 954 C C . LYS A 1 118 ? -0.565 16.919 -0.603 1.00 96.00 118 LYS A C 1
ATOM 956 O O . LYS A 1 118 ? -1.009 17.967 -0.145 1.00 96.00 118 LYS A O 1
ATOM 961 N N . ASP A 1 119 ? 0.330 16.150 0.014 1.00 93.88 119 ASP A N 1
ATOM 962 C CA . ASP A 1 119 ? 0.865 16.414 1.351 1.00 93.88 119 ASP A CA 1
ATOM 963 C C . ASP A 1 119 ? 2.205 17.169 1.287 1.00 93.88 119 ASP A C 1
ATOM 965 O O . ASP A 1 119 ? 2.482 18.026 2.122 1.00 93.88 119 ASP A O 1
ATOM 969 N N . ASP A 1 120 ? 3.030 16.871 0.278 1.00 96.56 120 ASP A N 1
ATOM 970 C CA . ASP A 1 120 ? 4.343 17.476 0.051 1.00 96.56 120 ASP A CA 1
ATOM 971 C C . ASP A 1 120 ? 4.522 17.897 -1.424 1.00 96.56 120 ASP A C 1
ATOM 973 O O . ASP A 1 120 ? 4.972 17.105 -2.265 1.00 96.56 120 ASP A O 1
ATOM 977 N N . PRO A 1 121 ? 4.228 19.169 -1.760 1.00 97.31 121 PRO A N 1
ATOM 978 C CA . PRO A 1 121 ? 4.393 19.698 -3.113 1.00 97.31 121 PRO A CA 1
ATOM 979 C C . PRO A 1 121 ? 5.827 19.633 -3.661 1.00 97.31 121 PRO A C 1
ATOM 981 O O . PRO A 1 121 ? 6.015 19.704 -4.879 1.00 97.31 121 PRO A O 1
ATOM 984 N N . ALA A 1 122 ? 6.855 19.466 -2.815 1.00 97.81 122 ALA A N 1
ATOM 985 C CA . ALA A 1 122 ? 8.236 19.316 -3.282 1.00 97.81 122 ALA A CA 1
ATOM 986 C C . ALA A 1 122 ? 8.439 18.034 -4.112 1.00 97.81 122 ALA A C 1
ATOM 988 O O . ALA A 1 122 ? 9.401 17.937 -4.882 1.00 97.81 122 ALA A O 1
ATOM 989 N N . LEU A 1 123 ? 7.512 17.076 -4.006 1.00 98.00 123 LEU A N 1
ATOM 990 C CA . LEU A 1 123 ? 7.527 15.816 -4.745 1.00 98.00 123 LEU A CA 1
ATOM 991 C C . LEU A 1 123 ? 6.988 15.921 -6.181 1.00 98.00 123 LEU A C 1
ATOM 993 O O . LEU A 1 123 ? 6.985 14.924 -6.909 1.00 98.00 123 LEU A O 1
ATOM 997 N N . GLN A 1 124 ? 6.563 17.111 -6.628 1.00 98.19 124 GLN A N 1
ATOM 998 C CA . GLN A 1 124 ? 6.015 17.308 -7.977 1.00 98.19 124 GLN A CA 1
ATOM 999 C C . GLN A 1 124 ? 7.000 16.866 -9.066 1.00 98.19 124 GLN A C 1
ATOM 1001 O O . GLN A 1 124 ? 6.621 16.210 -10.033 1.00 98.19 124 GLN A O 1
ATOM 1006 N N . LYS A 1 125 ? 8.296 17.138 -8.873 1.00 98.25 125 LYS A N 1
ATOM 1007 C CA . LYS A 1 125 ? 9.341 16.752 -9.829 1.00 98.25 125 LYS A CA 1
ATOM 1008 C C . LYS A 1 125 ? 9.412 15.233 -10.030 1.00 98.25 125 LYS A C 1
ATOM 1010 O O . LYS A 1 125 ? 9.704 14.766 -11.130 1.00 98.25 125 LYS A O 1
ATOM 1015 N N . GLN A 1 126 ? 9.176 14.456 -8.976 1.00 98.31 126 GLN A N 1
ATOM 1016 C CA . GLN A 1 126 ? 9.164 12.998 -9.018 1.00 98.31 126 GLN A CA 1
ATOM 1017 C C . GLN A 1 126 ? 7.919 12.500 -9.753 1.00 98.31 126 GLN A C 1
ATOM 1019 O O . GLN A 1 126 ? 8.043 11.626 -10.610 1.00 98.31 126 GLN A O 1
ATOM 1024 N N . LEU A 1 127 ? 6.752 13.095 -9.489 1.00 98.62 127 LEU A N 1
ATOM 1025 C CA . LEU A 1 127 ? 5.523 12.783 -10.218 1.00 98.62 127 LEU A CA 1
ATOM 1026 C C . LEU A 1 127 ? 5.668 13.051 -11.724 1.00 98.62 127 LEU A C 1
ATOM 1028 O O . LEU A 1 127 ? 5.329 12.187 -12.535 1.00 98.62 127 LEU A O 1
ATOM 1032 N N . ASP A 1 128 ? 6.220 14.204 -12.103 1.00 98.44 128 ASP A N 1
ATOM 1033 C CA . ASP A 1 128 ? 6.438 14.564 -13.509 1.00 98.44 128 ASP A CA 1
ATOM 1034 C C . ASP A 1 128 ? 7.404 13.586 -14.183 1.00 98.44 128 ASP A C 1
ATOM 1036 O O . ASP A 1 128 ? 7.175 13.126 -15.305 1.00 98.44 128 ASP A O 1
ATOM 1040 N N . ARG A 1 129 ? 8.482 13.223 -13.479 1.00 98.19 129 ARG A N 1
ATOM 1041 C CA . ARG A 1 129 ? 9.450 12.237 -13.959 1.00 98.19 129 ARG A CA 1
ATOM 1042 C C . ARG A 1 129 ? 8.776 10.896 -14.255 1.00 98.19 129 ARG A C 1
ATOM 1044 O O . ARG A 1 129 ? 8.896 10.414 -15.378 1.00 98.19 129 ARG A O 1
ATOM 1051 N N . PHE A 1 130 ? 8.069 10.313 -13.287 1.00 98.25 130 PHE A N 1
ATOM 1052 C CA . PHE A 1 130 ? 7.442 9.001 -13.475 1.00 98.25 130 PHE A CA 1
ATOM 1053 C C . PHE A 1 130 ? 6.289 9.043 -14.481 1.00 98.25 130 PHE A C 1
ATOM 1055 O O . PHE A 1 130 ? 6.130 8.103 -15.251 1.00 98.25 130 PHE A O 1
ATOM 1062 N N . SER A 1 131 ? 5.557 10.156 -14.580 1.00 98.31 131 SER A N 1
ATOM 1063 C CA . SER A 1 131 ? 4.541 10.341 -15.628 1.00 98.31 131 SER A CA 1
ATOM 1064 C C . SER A 1 131 ? 5.149 10.282 -17.034 1.00 98.31 131 SER A C 1
ATOM 1066 O O . SER A 1 131 ? 4.606 9.630 -17.926 1.00 98.31 131 SER A O 1
ATOM 1068 N N . ASN A 1 132 ? 6.317 10.903 -17.224 1.00 98.06 132 ASN A N 1
ATOM 1069 C CA . ASN A 1 132 ? 7.052 10.831 -18.485 1.00 98.06 132 ASN A CA 1
ATOM 1070 C C . ASN A 1 132 ? 7.618 9.428 -18.758 1.00 98.06 132 ASN A C 1
ATOM 1072 O O . ASN A 1 132 ? 7.598 8.976 -19.902 1.00 98.06 132 ASN A O 1
ATOM 1076 N N . GLU A 1 133 ? 8.130 8.735 -17.736 1.00 97.75 133 GLU A N 1
ATOM 1077 C CA . GLU A 1 133 ? 8.633 7.359 -17.867 1.00 97.75 133 GLU A CA 1
ATOM 1078 C C . GLU A 1 133 ? 7.506 6.383 -18.254 1.00 97.75 133 GLU A C 1
ATOM 1080 O O . GLU A 1 133 ? 7.679 5.608 -19.194 1.00 97.75 133 GLU A O 1
ATOM 1085 N N . VAL A 1 134 ? 6.324 6.490 -17.632 1.00 98.25 134 VAL A N 1
ATOM 1086 C CA . VAL A 1 134 ? 5.121 5.716 -17.997 1.00 98.25 134 VAL A CA 1
ATOM 1087 C C . VAL A 1 134 ? 4.720 5.966 -19.451 1.00 98.25 134 VAL A C 1
ATOM 1089 O O . VAL A 1 134 ? 4.476 5.016 -20.196 1.00 98.25 134 VAL A O 1
ATOM 1092 N N . ALA A 1 135 ? 4.670 7.231 -19.883 1.00 96.94 135 ALA A N 1
ATOM 1093 C CA . ALA A 1 135 ? 4.311 7.575 -21.259 1.00 96.94 135 ALA A CA 1
ATOM 1094 C C . ALA A 1 135 ? 5.288 6.959 -22.276 1.00 96.94 135 ALA A C 1
ATOM 1096 O O . ALA A 1 135 ? 4.863 6.384 -23.281 1.00 96.94 135 ALA A O 1
ATOM 1097 N N . LYS A 1 136 ? 6.595 7.016 -21.986 1.00 95.25 136 LYS A N 1
ATOM 1098 C CA . LYS A 1 136 ? 7.629 6.391 -22.822 1.00 95.25 136 LYS A CA 1
ATOM 1099 C C . LYS A 1 136 ? 7.478 4.871 -22.867 1.00 95.25 136 LYS A C 1
ATOM 1101 O O . LYS A 1 136 ? 7.435 4.316 -23.962 1.00 95.25 136 LYS A O 1
ATOM 1106 N N . ALA A 1 137 ? 7.336 4.209 -21.718 1.00 95.31 137 ALA A N 1
ATOM 1107 C CA . ALA A 1 137 ? 7.162 2.756 -21.650 1.00 95.31 137 ALA A CA 1
ATOM 1108 C C . ALA A 1 137 ? 5.933 2.285 -22.451 1.00 95.31 137 ALA A C 1
ATOM 1110 O O . ALA A 1 137 ? 6.039 1.361 -23.255 1.00 95.31 137 ALA A O 1
ATOM 1111 N N . LYS A 1 138 ? 4.793 2.984 -22.330 1.00 94.88 138 LYS A N 1
ATOM 1112 C CA . LYS A 1 138 ? 3.583 2.701 -23.127 1.00 94.88 138 LYS A CA 1
ATOM 1113 C C . LYS A 1 138 ? 3.824 2.849 -24.629 1.00 94.88 138 LYS A C 1
ATOM 1115 O O . LYS A 1 138 ? 3.377 2.004 -25.401 1.00 94.88 138 LYS A O 1
ATOM 1120 N N . SER A 1 139 ? 4.545 3.893 -25.044 1.00 92.38 139 SER A N 1
ATOM 1121 C CA . SER A 1 139 ? 4.860 4.107 -26.461 1.00 92.38 139 SER A CA 1
ATOM 1122 C C . SER A 1 139 ? 5.744 2.998 -27.045 1.00 92.38 139 SER A C 1
ATOM 1124 O O . SER A 1 139 ? 5.470 2.533 -28.148 1.00 92.38 139 SER A O 1
ATOM 1126 N N . HIS A 1 140 ? 6.735 2.508 -26.292 1.00 88.00 140 HIS A N 1
ATOM 1127 C CA . HIS A 1 140 ? 7.590 1.398 -26.721 1.00 88.00 140 HIS A CA 1
ATOM 1128 C C . HIS A 1 140 ? 6.802 0.097 -26.907 1.00 88.00 140 HIS A C 1
ATOM 1130 O O . HIS A 1 140 ? 6.901 -0.523 -27.962 1.00 88.00 140 HIS A O 1
ATOM 1136 N N . ILE A 1 141 ? 5.940 -0.258 -25.948 1.00 89.56 141 ILE A N 1
ATOM 1137 C CA . ILE A 1 141 ? 5.071 -1.445 -26.042 1.00 89.56 141 ILE A CA 1
ATOM 1138 C C . ILE A 1 141 ? 4.150 -1.355 -27.274 1.00 89.56 141 ILE A C 1
ATOM 1140 O O . ILE A 1 141 ? 3.899 -2.346 -27.966 1.00 89.56 141 ILE A O 1
ATOM 1144 N N . GLN A 1 142 ? 3.651 -0.157 -27.588 1.00 83.12 142 GLN A N 1
ATOM 1145 C CA . GLN A 1 142 ? 2.797 0.055 -28.755 1.00 83.12 142 GLN A CA 1
ATOM 1146 C C . GLN A 1 142 ? 3.561 -0.050 -30.086 1.00 83.12 142 GLN A C 1
ATOM 1148 O O . GLN A 1 142 ? 3.014 -0.553 -31.062 1.00 83.12 142 GLN A O 1
ATOM 1153 N N . GLN A 1 143 ? 4.823 0.378 -30.131 1.00 80.31 143 GLN A N 1
ATOM 1154 C CA . GLN A 1 143 ? 5.673 0.219 -31.315 1.00 80.31 143 GLN A CA 1
ATOM 1155 C C . GLN A 1 143 ? 6.100 -1.240 -31.535 1.00 80.31 143 GLN A C 1
ATOM 1157 O O . GLN A 1 143 ? 6.072 -1.714 -32.668 1.00 80.31 143 GLN A O 1
ATOM 1162 N N . GLU A 1 144 ? 6.426 -1.977 -30.470 1.00 74.81 144 GLU A N 1
ATOM 1163 C CA . GLU A 1 144 ? 6.770 -3.407 -30.541 1.00 74.81 144 GLU A CA 1
ATOM 1164 C C . GLU A 1 144 ? 5.579 -4.275 -30.966 1.00 74.81 144 GLU A C 1
ATOM 1166 O O . GLU A 1 144 ? 5.726 -5.202 -31.758 1.00 74.81 144 GLU A O 1
ATOM 1171 N N . SER A 1 145 ? 4.370 -3.955 -30.506 1.00 72.44 145 SER A N 1
ATOM 1172 C CA . SER A 1 145 ? 3.160 -4.662 -30.951 1.00 72.44 145 SER A CA 1
ATOM 1173 C C . SER A 1 145 ? 2.791 -4.375 -32.413 1.00 72.44 145 SER A C 1
ATOM 1175 O O . SER A 1 145 ? 2.142 -5.205 -33.046 1.00 72.44 145 SER A O 1
ATOM 1177 N N . GLN A 1 146 ? 3.226 -3.242 -32.976 1.00 64.81 146 GLN A N 1
ATOM 1178 C CA . GLN A 1 146 ? 3.018 -2.895 -34.387 1.00 64.81 146 GLN A CA 1
ATOM 1179 C C . GLN A 1 146 ? 4.065 -3.517 -35.324 1.00 64.81 146 GLN A C 1
ATOM 1181 O O . GLN A 1 146 ? 3.724 -3.858 -36.454 1.00 64.81 146 GLN A O 1
ATOM 1186 N N . SER A 1 147 ? 5.310 -3.718 -34.876 1.00 59.78 147 SER A N 1
ATOM 1187 C CA . SER A 1 147 ? 6.373 -4.329 -35.693 1.00 59.78 147 SER A CA 1
ATOM 1188 C C . SER A 1 147 ? 6.233 -5.847 -35.871 1.00 59.78 147 SER A C 1
ATOM 1190 O O . SER A 1 147 ? 6.789 -6.410 -36.808 1.00 59.78 147 SER A O 1
ATOM 1192 N N . VAL A 1 148 ? 5.451 -6.520 -35.022 1.00 59.84 148 VAL A N 1
ATOM 1193 C CA . VAL A 1 148 ? 5.159 -7.964 -35.134 1.00 59.84 148 VAL A CA 1
ATOM 1194 C C . VAL A 1 148 ? 4.113 -8.270 -36.228 1.00 59.84 148 VAL A C 1
ATOM 1196 O O . VAL A 1 148 ? 3.947 -9.425 -36.614 1.00 59.84 148 VAL A O 1
ATOM 1199 N N . ILE A 1 149 ? 3.443 -7.253 -36.789 1.00 58.19 149 ILE A N 1
ATOM 1200 C CA . ILE A 1 149 ? 2.425 -7.389 -37.852 1.00 58.19 149 ILE A CA 1
ATOM 1201 C C . ILE A 1 149 ? 2.999 -7.012 -39.238 1.00 58.19 149 ILE A C 1
ATOM 1203 O O . ILE A 1 149 ? 2.307 -6.413 -40.062 1.00 58.19 149 ILE A O 1
ATOM 1207 N N . GLU A 1 150 ? 4.265 -7.328 -39.535 1.00 50.75 150 GLU A N 1
ATOM 1208 C CA . GLU A 1 150 ? 4.728 -7.272 -40.930 1.00 50.75 150 GLU A CA 1
ATOM 1209 C C . GLU A 1 150 ? 4.093 -8.424 -41.741 1.00 50.75 150 GLU A C 1
ATOM 1211 O O . GLU A 1 150 ? 4.140 -9.583 -41.315 1.00 50.75 150 GLU A O 1
ATOM 1216 N N . PRO A 1 151 ? 3.468 -8.147 -42.904 1.00 56.34 151 PRO A N 1
ATOM 1217 C CA . PRO A 1 151 ? 2.840 -9.183 -43.710 1.00 56.34 151 PRO A CA 1
ATOM 1218 C C . PRO A 1 151 ? 3.902 -10.121 -44.290 1.00 56.34 151 PRO A C 1
ATOM 1220 O O . PRO A 1 151 ? 4.839 -9.676 -44.953 1.00 56.34 151 PRO A O 1
ATOM 1223 N N . ILE A 1 152 ? 3.718 -11.431 -44.084 1.00 62.25 152 ILE A N 1
ATOM 1224 C CA . ILE A 1 152 ? 4.481 -12.475 -44.780 1.00 62.25 152 ILE A CA 1
ATOM 1225 C C . ILE A 1 152 ? 4.365 -12.184 -46.288 1.00 62.25 152 ILE A C 1
ATOM 1227 O O . ILE A 1 152 ? 3.239 -12.150 -46.799 1.00 62.25 152 ILE A O 1
ATOM 1231 N N . PRO A 1 153 ? 5.473 -11.940 -47.014 1.00 62.69 153 PRO A N 1
ATOM 1232 C CA . PRO A 1 153 ? 5.402 -11.697 -48.447 1.00 62.69 153 PRO A CA 1
ATOM 1233 C C . PRO A 1 153 ? 4.787 -12.928 -49.129 1.00 62.69 153 PRO A C 1
ATOM 1235 O O . PRO A 1 153 ? 5.085 -14.057 -48.726 1.00 62.69 153 PRO A O 1
ATOM 1238 N N . PRO A 1 154 ? 3.916 -12.751 -50.139 1.00 55.62 154 PRO A N 1
ATOM 1239 C CA . PRO A 1 154 ? 3.260 -13.877 -50.784 1.00 55.62 154 PRO A CA 1
ATOM 1240 C C . PRO A 1 154 ? 4.317 -14.822 -51.364 1.00 55.62 154 PRO A C 1
ATOM 1242 O O . PRO A 1 154 ? 5.151 -14.419 -52.177 1.00 55.62 154 PRO A O 1
ATOM 1245 N N . VAL A 1 155 ? 4.278 -16.085 -50.931 1.00 57.44 155 VAL A N 1
ATOM 1246 C CA . VAL A 1 155 ? 5.064 -17.176 -51.515 1.00 57.44 155 VAL A CA 1
ATOM 1247 C C . VAL A 1 155 ? 4.624 -17.315 -52.969 1.00 57.44 155 VAL A C 1
ATOM 1249 O O . VAL A 1 155 ? 3.544 -17.826 -53.263 1.00 57.44 155 VAL A O 1
ATOM 1252 N N . ASN A 1 156 ? 5.442 -16.798 -53.882 1.00 48.97 156 ASN A N 1
ATOM 1253 C CA . ASN A 1 156 ? 5.175 -16.853 -55.309 1.00 48.97 156 ASN A CA 1
ATOM 1254 C C . ASN A 1 156 ? 5.522 -18.256 -55.829 1.00 48.97 156 ASN A C 1
ATOM 1256 O O . ASN A 1 156 ? 6.631 -18.501 -56.303 1.00 48.97 156 ASN A O 1
ATOM 1260 N N . ASN A 1 157 ? 4.581 -19.193 -55.703 1.00 48.91 157 ASN A N 1
ATOM 1261 C CA . ASN A 1 157 ? 4.665 -20.501 -56.349 1.00 48.91 157 ASN A CA 1
ATOM 1262 C C . ASN A 1 157 ? 4.342 -20.352 -57.841 1.00 48.91 157 ASN A C 1
ATOM 1264 O O . ASN A 1 157 ? 3.244 -20.673 -58.288 1.00 48.91 157 ASN A O 1
ATOM 1268 N N . ASN A 1 158 ? 5.322 -19.894 -58.620 1.00 44.34 158 ASN A N 1
ATOM 1269 C CA . ASN A 1 158 ? 5.317 -20.124 -60.060 1.00 44.34 158 ASN A CA 1
ATOM 1270 C C . ASN A 1 158 ? 5.756 -21.569 -60.323 1.00 44.34 158 ASN A C 1
ATOM 1272 O O . ASN A 1 158 ? 6.926 -21.860 -60.564 1.00 44.34 158 ASN A O 1
ATOM 1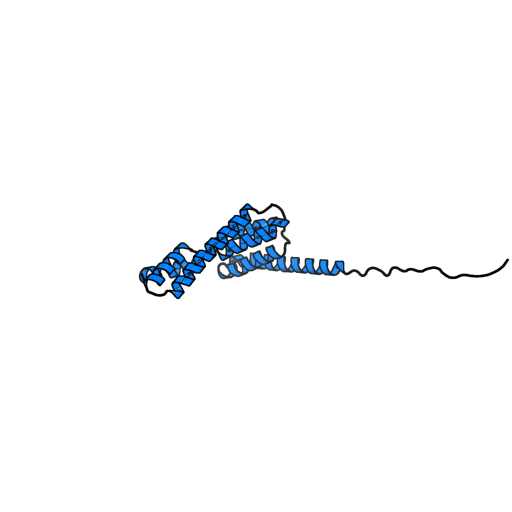276 N N . THR A 1 159 ? 4.789 -22.481 -60.253 1.00 47.47 159 THR A N 1
ATOM 1277 C CA . THR A 1 159 ? 4.830 -23.771 -60.943 1.00 47.47 159 THR A CA 1
ATOM 1278 C C . THR A 1 159 ? 4.950 -23.511 -62.441 1.00 47.47 159 THR A C 1
ATOM 1280 O O . THR A 1 159 ? 3.993 -23.090 -63.089 1.00 47.47 159 THR A O 1
ATOM 1283 N N . SER A 1 160 ? 6.145 -23.738 -62.980 1.00 47.91 160 SER A N 1
ATOM 1284 C CA . SER A 1 160 ? 6.383 -23.828 -64.417 1.00 47.91 160 SER A CA 1
ATOM 1285 C C . SER A 1 160 ? 5.795 -25.133 -64.947 1.00 47.91 160 SER A C 1
ATOM 1287 O O . SER A 1 160 ? 6.499 -26.132 -65.039 1.00 47.91 160 SER A O 1
ATOM 1289 N N . ASP A 1 161 ? 4.518 -25.099 -65.315 1.00 50.00 161 ASP A N 1
ATOM 1290 C CA . ASP A 1 161 ? 3.938 -26.024 -66.286 1.00 50.00 161 ASP A CA 1
ATOM 1291 C C . ASP A 1 161 ? 3.611 -25.235 -67.557 1.00 50.00 161 ASP A C 1
ATOM 1293 O O . ASP A 1 161 ? 2.609 -24.526 -67.639 1.00 50.00 161 ASP A O 1
ATOM 1297 N N . ALA A 1 162 ? 4.472 -25.358 -68.565 1.00 45.50 162 ALA A N 1
ATOM 1298 C CA . ALA A 1 162 ? 4.099 -25.126 -69.953 1.00 45.50 162 ALA A CA 1
ATOM 1299 C C . ALA A 1 162 ? 4.920 -26.062 -70.839 1.00 45.50 162 ALA A C 1
ATOM 1301 O O . ALA A 1 162 ? 6.133 -25.945 -70.996 1.00 45.50 162 ALA A O 1
ATOM 1302 N N . ASN A 1 163 ? 4.192 -27.042 -71.345 1.00 43.41 163 ASN A N 1
ATOM 1303 C CA . ASN A 1 163 ? 4.602 -28.109 -72.224 1.00 43.41 163 ASN A CA 1
ATOM 1304 C C . ASN A 1 163 ? 4.667 -27.605 -73.684 1.00 43.41 163 ASN A C 1
ATOM 1306 O O . ASN A 1 163 ? 3.917 -26.705 -74.059 1.00 43.41 163 ASN A O 1
ATOM 1310 N N . SER A 1 164 ? 5.466 -28.317 -74.488 1.00 47.78 164 SER A N 1
ATOM 1311 C CA . SER A 1 164 ? 5.268 -28.598 -75.926 1.00 47.78 164 SER A CA 1
ATOM 1312 C C . SER A 1 164 ? 5.950 -27.736 -77.015 1.00 47.78 164 SER A C 1
ATOM 1314 O O . SER A 1 164 ? 5.712 -26.539 -77.140 1.00 47.78 164 SER A O 1
ATOM 1316 N N . THR A 1 165 ? 6.634 -28.484 -77.911 1.00 44.59 165 THR A N 1
ATOM 1317 C CA . THR A 1 165 ? 6.842 -28.302 -79.380 1.00 44.59 165 THR A CA 1
ATOM 1318 C C . THR A 1 165 ? 7.813 -27.193 -79.834 1.00 44.59 165 THR A C 1
ATOM 1320 O O . THR A 1 165 ? 7.751 -26.092 -79.320 1.00 44.59 165 THR A O 1
ATOM 1323 N N . GLU A 1 166 ? 8.768 -27.370 -80.764 1.00 41.97 166 GLU A N 1
ATOM 1324 C CA . GLU A 1 166 ? 8.788 -28.145 -82.019 1.00 41.97 166 GLU A CA 1
ATOM 1325 C C . GLU A 1 166 ? 10.229 -28.221 -82.622 1.00 41.97 166 GLU A C 1
ATOM 1327 O O . GLU A 1 166 ? 11.019 -27.297 -82.454 1.00 41.97 166 GLU A O 1
ATOM 1332 N N . SER A 1 167 ? 10.507 -29.307 -83.361 1.00 45.75 167 SER A N 1
ATOM 1333 C CA . SER A 1 167 ? 11.337 -29.443 -84.587 1.00 45.75 167 SER A CA 1
ATOM 1334 C C . SER A 1 167 ? 12.800 -28.953 -84.679 1.00 45.75 167 SER A C 1
ATOM 1336 O O . SER A 1 167 ? 13.065 -27.767 -84.867 1.00 45.75 167 SER A O 1
ATOM 1338 N N . ASN A 1 168 ? 13.738 -29.911 -84.775 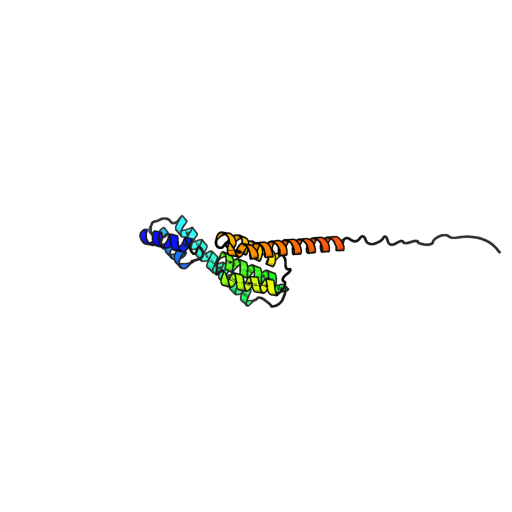1.00 44.59 168 ASN A N 1
ATOM 1339 C CA . ASN A 1 168 ? 14.513 -30.205 -86.004 1.00 44.59 168 ASN A CA 1
ATOM 1340 C C . ASN A 1 168 ? 15.307 -31.514 -85.878 1.00 44.59 168 ASN A C 1
ATOM 1342 O O . ASN A 1 168 ? 15.942 -31.713 -84.819 1.00 44.59 168 ASN A O 1
#